Protein AF-A0A0R2BHC3-F1 (afdb_monomer_lite)

Structure (mmCIF, N/CA/C/O backbone):
data_AF-A0A0R2BHC3-F1
#
_entry.id   AF-A0A0R2BHC3-F1
#
loop_
_atom_site.group_PDB
_atom_site.id
_atom_site.type_symbol
_atom_site.label_atom_id
_atom_site.label_alt_id
_atom_site.label_comp_id
_atom_site.label_asym_id
_atom_site.label_entity_id
_atom_site.label_seq_id
_atom_site.pdbx_PDB_ins_code
_atom_site.Cartn_x
_atom_site.Cartn_y
_atom_site.Cartn_z
_atom_site.occupancy
_atom_site.B_iso_or_equiv
_atom_site.auth_seq_id
_atom_site.auth_comp_id
_atom_site.auth_asym_id
_atom_site.auth_atom_id
_atom_site.pdbx_PDB_model_num
ATOM 1 N N . MET A 1 1 ? 15.498 3.142 -17.160 1.00 91.88 1 MET A N 1
ATOM 2 C CA . MET A 1 1 ? 16.275 3.323 -15.908 1.00 91.88 1 MET A CA 1
ATOM 3 C C . MET A 1 1 ? 17.221 2.156 -15.714 1.00 91.88 1 MET A C 1
ATOM 5 O O . MET A 1 1 ? 16.953 1.067 -16.208 1.00 91.88 1 MET A O 1
ATOM 9 N N . THR A 1 2 ? 18.317 2.352 -14.997 1.00 93.25 2 THR A N 1
ATOM 10 C CA . THR A 1 2 ? 19.229 1.276 -14.598 1.00 93.25 2 THR A CA 1
ATOM 11 C C . THR A 1 2 ? 18.737 0.579 -13.334 1.00 93.25 2 THR A C 1
ATOM 13 O O . THR A 1 2 ? 17.959 1.148 -12.576 1.00 93.25 2 THR A O 1
ATOM 16 N N . GLY A 1 3 ? 19.216 -0.640 -13.066 1.00 89.19 3 GLY A N 1
ATOM 17 C CA . GLY A 1 3 ? 18.867 -1.352 -11.827 1.00 89.19 3 GLY A CA 1
ATOM 18 C C . GLY A 1 3 ? 19.201 -0.563 -10.552 1.00 89.19 3 GLY A C 1
ATOM 19 O O . GLY A 1 3 ? 18.415 -0.570 -9.615 1.00 89.19 3 GLY A O 1
ATOM 20 N N . SER A 1 4 ? 20.316 0.174 -10.541 1.00 88.62 4 SER A N 1
ATOM 21 C CA . SER A 1 4 ? 20.698 1.043 -9.418 1.00 88.62 4 SER A CA 1
ATOM 22 C C . SER A 1 4 ? 19.829 2.295 -9.290 1.00 88.62 4 SER A C 1
ATOM 24 O O . SER A 1 4 ? 19.584 2.747 -8.181 1.00 88.62 4 SER A O 1
ATOM 26 N N . GLU A 1 5 ? 19.360 2.862 -10.407 1.00 91.75 5 GLU A N 1
ATOM 27 C CA . GLU A 1 5 ? 18.416 3.990 -10.377 1.00 91.75 5 GLU A CA 1
ATOM 28 C C . GLU A 1 5 ? 17.055 3.536 -9.843 1.00 91.75 5 GLU A C 1
ATOM 30 O O . GLU A 1 5 ? 16.507 4.190 -8.968 1.00 91.75 5 GLU A O 1
ATOM 35 N N . ILE A 1 6 ? 16.551 2.384 -10.303 1.00 91.25 6 ILE A N 1
ATOM 36 C CA . ILE A 1 6 ? 15.298 1.794 -9.797 1.00 91.25 6 ILE A CA 1
ATOM 37 C C . ILE A 1 6 ? 15.393 1.566 -8.289 1.00 91.25 6 ILE A C 1
ATOM 39 O O . ILE A 1 6 ? 14.481 1.898 -7.545 1.00 91.25 6 ILE A O 1
ATOM 43 N N . ASP A 1 7 ? 16.516 1.026 -7.837 1.00 89.44 7 ASP A N 1
ATOM 44 C CA . ASP A 1 7 ? 16.772 0.814 -6.423 1.00 89.44 7 ASP A CA 1
ATOM 45 C C . ASP A 1 7 ? 16.817 2.117 -5.609 1.00 89.44 7 ASP A C 1
ATOM 47 O O . ASP A 1 7 ? 16.293 2.173 -4.500 1.00 89.44 7 ASP A O 1
ATOM 51 N N . THR A 1 8 ? 17.378 3.179 -6.189 1.00 89.44 8 THR A N 1
ATOM 52 C CA . THR A 1 8 ? 17.408 4.508 -5.566 1.00 89.44 8 THR A CA 1
ATOM 53 C C . THR A 1 8 ? 15.997 5.084 -5.416 1.00 89.44 8 THR A C 1
ATOM 55 O O . THR A 1 8 ? 15.700 5.666 -4.379 1.00 89.44 8 THR A O 1
ATOM 58 N N . GLU A 1 9 ? 15.097 4.879 -6.385 1.00 88.75 9 GLU A N 1
ATOM 59 C CA . GLU A 1 9 ? 13.695 5.318 -6.254 1.00 88.75 9 GLU A CA 1
ATOM 60 C C . GLU A 1 9 ? 12.992 4.675 -5.049 1.00 88.75 9 GLU A C 1
ATOM 62 O O . GLU A 1 9 ? 12.252 5.349 -4.332 1.00 88.75 9 GLU A O 1
ATOM 67 N N . PHE A 1 10 ? 13.278 3.401 -4.759 1.00 87.56 10 PHE A N 1
ATOM 68 C CA . PHE A 1 10 ? 12.752 2.715 -3.571 1.00 87.56 10 PHE A CA 1
ATOM 69 C C . PHE A 1 10 ? 13.351 3.208 -2.247 1.00 87.56 10 PHE A C 1
ATOM 71 O O . PHE A 1 10 ? 12.799 2.917 -1.189 1.00 87.56 10 PHE A O 1
ATOM 78 N N . GLN A 1 11 ? 14.457 3.951 -2.286 1.00 86.25 11 GLN A N 1
ATOM 79 C CA . GLN A 1 11 ? 15.050 4.598 -1.111 1.00 86.25 11 GLN A CA 1
ATOM 80 C C . GLN A 1 11 ? 14.570 6.048 -0.923 1.00 86.25 11 GLN A C 1
ATOM 82 O O . GLN A 1 11 ? 14.871 6.646 0.108 1.00 86.25 11 GLN A O 1
ATOM 87 N N . ASN A 1 12 ? 13.835 6.600 -1.896 1.00 87.06 12 ASN A N 1
ATOM 88 C CA . ASN A 1 12 ? 13.297 7.962 -1.880 1.00 87.06 12 ASN A CA 1
ATOM 89 C C . ASN A 1 12 ? 11.782 7.940 -1.582 1.00 87.06 12 ASN A C 1
ATOM 91 O O . ASN A 1 12 ? 11.336 7.235 -0.680 1.00 87.06 12 ASN A O 1
ATOM 95 N N . ASP A 1 13 ? 10.986 8.691 -2.353 1.00 81.56 13 ASP A N 1
ATOM 96 C CA . ASP A 1 13 ? 9.556 8.922 -2.121 1.00 81.56 13 ASP A CA 1
ATOM 97 C C . ASP A 1 13 ? 8.741 7.624 -2.036 1.00 81.56 13 ASP A C 1
ATOM 99 O O . ASP A 1 13 ? 7.850 7.517 -1.196 1.00 81.56 13 ASP A O 1
ATOM 103 N N . ILE A 1 14 ? 9.060 6.616 -2.862 1.00 86.69 14 ILE A N 1
ATOM 104 C CA . ILE A 1 14 ? 8.365 5.317 -2.838 1.00 86.69 14 ILE A CA 1
ATOM 105 C C . ILE A 1 14 ? 8.631 4.584 -1.518 1.00 86.69 14 ILE A C 1
ATOM 107 O O . ILE A 1 14 ? 7.733 3.937 -0.978 1.00 86.69 14 ILE A O 1
ATOM 111 N N . GLY A 1 15 ? 9.836 4.731 -0.963 1.00 86.75 15 GLY A N 1
ATOM 112 C CA . GLY A 1 15 ? 10.229 4.123 0.305 1.00 86.75 15 GLY A CA 1
ATOM 113 C C . GLY A 1 15 ? 9.386 4.589 1.494 1.00 86.75 15 GLY A C 1
ATOM 114 O O . GLY A 1 15 ? 9.231 3.844 2.457 1.00 86.75 15 GLY A O 1
ATOM 115 N N . GLU A 1 16 ? 8.767 5.769 1.434 1.00 87.31 16 GLU A N 1
ATOM 116 C CA . GLU A 1 16 ? 7.907 6.269 2.517 1.00 87.31 16 GLU A CA 1
ATOM 117 C C . GLU A 1 16 ? 6.631 5.428 2.705 1.00 87.31 16 GLU A C 1
ATOM 119 O O . GLU A 1 16 ? 6.051 5.413 3.794 1.00 87.31 16 GLU A O 1
ATOM 124 N N . PHE A 1 17 ? 6.188 4.711 1.666 1.00 86.06 17 PHE A N 1
ATOM 125 C CA . PHE A 1 17 ? 4.934 3.949 1.689 1.00 86.06 17 PHE A CA 1
ATOM 126 C C . PHE A 1 17 ? 5.023 2.528 1.121 1.00 86.06 17 PHE A C 1
ATOM 128 O O . PHE A 1 17 ? 4.064 1.771 1.260 1.00 86.06 17 PHE A O 1
ATOM 135 N N . TRP A 1 18 ? 6.146 2.143 0.512 1.00 86.69 18 TRP A N 1
ATOM 136 C CA . TRP A 1 18 ? 6.373 0.800 -0.008 1.00 86.69 18 TRP A CA 1
ATOM 137 C C . TRP A 1 18 ? 7.798 0.332 0.280 1.00 86.69 18 TRP A C 1
ATOM 139 O O . TRP A 1 18 ? 8.777 0.917 -0.181 1.00 86.69 18 TRP A O 1
ATOM 149 N N . GLN A 1 19 ? 7.921 -0.765 1.025 1.00 84.25 19 GLN A N 1
ATOM 150 C CA . GLN A 1 19 ? 9.213 -1.313 1.427 1.00 84.25 19 GLN A CA 1
ATOM 151 C C . GLN A 1 19 ? 9.597 -2.489 0.528 1.00 84.25 19 GLN A C 1
ATOM 153 O O . GLN A 1 19 ? 8.871 -3.474 0.415 1.00 84.25 19 GLN A O 1
ATOM 158 N N . THR A 1 20 ? 10.778 -2.422 -0.081 1.00 83.94 20 THR A N 1
ATOM 159 C CA . THR A 1 20 ? 11.357 -3.537 -0.838 1.00 83.94 20 THR A CA 1
ATOM 160 C C . THR A 1 20 ? 12.855 -3.614 -0.594 1.00 83.94 20 THR A C 1
ATOM 162 O O . THR A 1 20 ? 13.512 -2.611 -0.321 1.00 83.94 20 THR A O 1
ATOM 165 N N . THR A 1 21 ? 13.424 -4.809 -0.710 1.00 84.69 21 THR A N 1
ATOM 166 C CA . THR A 1 21 ? 14.871 -5.005 -0.622 1.00 84.69 21 THR A CA 1
ATOM 167 C C . THR A 1 21 ? 15.510 -5.103 -2.005 1.00 84.69 21 THR A C 1
ATOM 169 O O . THR A 1 21 ? 14.889 -5.551 -2.974 1.00 84.69 21 THR A O 1
ATOM 172 N N . HIS A 1 22 ? 16.815 -4.821 -2.082 1.00 81.94 22 HIS A N 1
ATOM 173 C CA . HIS A 1 22 ? 17.624 -5.125 -3.269 1.00 81.94 22 HIS A CA 1
ATOM 174 C C . HIS A 1 22 ? 17.430 -6.575 -3.745 1.00 81.94 22 HIS A C 1
ATOM 176 O O . HIS A 1 22 ? 17.352 -6.848 -4.941 1.00 81.94 22 HIS A O 1
ATOM 182 N N . SER A 1 23 ? 17.349 -7.523 -2.804 1.00 87.94 23 SER A N 1
ATOM 183 C CA . SER A 1 23 ? 17.188 -8.945 -3.113 1.00 87.94 23 SER A CA 1
ATOM 184 C C . SER A 1 23 ? 15.814 -9.297 -3.688 1.00 87.94 23 SER A C 1
ATOM 186 O O . SER A 1 23 ? 15.703 -10.348 -4.313 1.00 87.94 23 SER A O 1
ATOM 188 N N . GLN A 1 24 ? 14.803 -8.439 -3.522 1.00 89.50 24 GLN A N 1
ATOM 189 C CA . GLN A 1 24 ? 13.473 -8.593 -4.119 1.00 89.50 24 GLN A CA 1
ATOM 190 C C . GLN A 1 24 ? 13.378 -7.935 -5.505 1.00 89.50 24 GLN A C 1
ATOM 192 O O . GLN A 1 24 ? 12.774 -8.512 -6.404 1.00 89.50 24 GLN A O 1
ATOM 197 N N . ILE A 1 25 ? 14.038 -6.790 -5.725 1.00 90.50 25 ILE A N 1
ATOM 198 C CA . ILE A 1 25 ? 13.944 -6.034 -6.990 1.00 90.50 25 ILE A CA 1
ATOM 199 C C . ILE A 1 25 ? 14.475 -6.838 -8.187 1.00 90.50 25 ILE A C 1
ATOM 201 O O . ILE A 1 25 ? 13.806 -6.962 -9.210 1.00 90.50 25 ILE A O 1
ATOM 205 N N . TYR A 1 26 ? 15.687 -7.394 -8.100 1.00 90.75 26 TYR A N 1
ATOM 206 C CA . TYR A 1 26 ? 16.324 -8.024 -9.267 1.00 90.75 26 TYR A CA 1
ATOM 207 C C . TYR A 1 26 ? 15.628 -9.306 -9.764 1.00 90.75 26 TYR A C 1
ATOM 209 O O . TYR A 1 26 ? 15.537 -9.477 -10.986 1.00 90.75 26 TYR A O 1
ATOM 217 N N . PRO A 1 27 ? 15.144 -10.215 -8.893 1.00 93.94 27 PRO A N 1
ATOM 218 C CA . PRO A 1 27 ? 14.300 -11.327 -9.325 1.00 93.94 27 PRO A CA 1
ATOM 219 C C . PRO A 1 27 ? 13.032 -10.867 -10.045 1.00 93.94 27 PRO A C 1
ATOM 221 O O . PRO A 1 27 ? 12.716 -11.426 -11.095 1.00 93.94 27 PRO A O 1
ATOM 224 N N . GLU A 1 28 ? 12.366 -9.819 -9.552 1.00 94.88 28 GLU A N 1
ATOM 225 C CA . GLU A 1 28 ? 11.170 -9.276 -10.200 1.00 94.88 28 GLU A CA 1
ATOM 226 C C . GLU A 1 28 ? 11.492 -8.648 -11.556 1.00 94.88 28 GLU A C 1
ATOM 228 O O . GLU A 1 28 ? 10.838 -8.977 -12.538 1.00 94.88 28 GLU A O 1
ATOM 233 N N . LEU A 1 29 ? 12.568 -7.863 -11.677 1.00 95.06 29 LEU A N 1
ATOM 234 C CA . LEU A 1 29 ? 13.014 -7.349 -12.980 1.00 95.06 29 LEU A CA 1
ATOM 235 C C . LEU A 1 29 ? 13.294 -8.484 -13.972 1.00 95.06 29 LEU A C 1
ATOM 237 O O . LEU A 1 29 ? 12.952 -8.388 -15.148 1.00 95.06 29 LEU A O 1
ATOM 241 N N . LYS A 1 30 ? 13.893 -9.589 -13.514 1.00 95.31 30 LYS A N 1
ATOM 242 C CA . LYS A 1 30 ? 14.121 -10.766 -14.361 1.00 95.31 30 LYS A CA 1
ATOM 243 C C . LYS A 1 30 ? 12.803 -11.412 -14.798 1.00 95.31 30 LYS A C 1
ATOM 245 O O . LYS A 1 30 ? 12.701 -11.807 -15.957 1.00 95.31 30 LYS A O 1
ATOM 250 N N . ARG A 1 31 ? 11.826 -11.528 -13.894 1.00 97.31 31 ARG A N 1
ATOM 251 C CA . ARG A 1 31 ? 10.491 -12.057 -14.199 1.00 97.31 31 ARG A CA 1
ATOM 252 C C . ARG A 1 31 ? 9.762 -11.158 -15.198 1.00 97.31 31 ARG A C 1
ATOM 254 O O . ARG A 1 31 ? 9.322 -11.650 -16.223 1.00 97.31 31 ARG A O 1
ATOM 261 N N . MET A 1 32 ? 9.736 -9.848 -14.968 1.00 97.56 32 MET A N 1
ATOM 262 C CA . MET A 1 32 ? 9.091 -8.874 -15.855 1.00 97.56 32 MET A CA 1
ATOM 263 C C . MET A 1 32 ? 9.687 -8.869 -17.270 1.00 97.56 32 MET A C 1
ATOM 265 O O . MET A 1 32 ? 8.967 -8.613 -18.227 1.00 97.56 32 MET A O 1
ATOM 269 N N . VAL A 1 33 ? 10.985 -9.165 -17.420 1.00 97.69 33 VAL A N 1
ATOM 270 C CA . VAL A 1 33 ? 11.594 -9.386 -18.744 1.00 97.69 33 VAL A CA 1
ATOM 271 C C . VAL A 1 33 ? 11.096 -10.682 -19.383 1.00 97.69 33 VAL A C 1
ATOM 273 O O . VAL A 1 33 ? 10.838 -10.704 -20.579 1.00 97.69 33 VAL A O 1
ATOM 276 N N . ALA A 1 34 ? 10.983 -11.765 -18.611 1.00 97.81 34 ALA A N 1
ATOM 277 C CA . ALA A 1 34 ? 10.478 -13.043 -19.115 1.00 97.81 34 ALA A CA 1
ATOM 278 C C . ALA A 1 34 ? 8.989 -12.983 -19.502 1.00 97.81 34 ALA A C 1
ATOM 280 O O . ALA A 1 34 ? 8.573 -13.718 -20.392 1.00 97.81 34 ALA A O 1
ATOM 281 N N . ASP A 1 35 ? 8.229 -12.097 -18.856 1.00 97.75 35 ASP A N 1
ATOM 282 C CA . ASP A 1 35 ? 6.807 -11.854 -19.111 1.00 97.75 35 ASP A CA 1
ATOM 283 C C . ASP A 1 35 ? 6.569 -10.772 -20.192 1.00 97.75 35 ASP A C 1
ATOM 285 O O . ASP A 1 35 ? 5.433 -10.360 -20.409 1.00 97.75 35 ASP A O 1
ATOM 289 N N . ASP A 1 36 ? 7.624 -10.279 -20.858 1.00 97.62 36 ASP A N 1
ATOM 290 C CA . ASP A 1 36 ? 7.582 -9.214 -21.878 1.00 97.62 36 ASP A CA 1
ATOM 291 C C . ASP A 1 36 ? 7.010 -7.862 -21.391 1.00 97.62 36 ASP A C 1
ATOM 293 O O . ASP A 1 36 ? 6.620 -7.000 -22.185 1.00 97.62 36 ASP A O 1
ATOM 297 N N . TRP A 1 37 ? 6.985 -7.628 -20.076 1.00 98.31 37 TRP A N 1
ATOM 298 C CA . TRP A 1 37 ? 6.522 -6.363 -19.491 1.00 98.31 37 TRP A CA 1
ATOM 299 C C . TRP A 1 37 ? 7.570 -5.260 -19.613 1.00 98.31 37 TRP A C 1
ATOM 301 O O . TRP A 1 37 ? 7.235 -4.087 -19.786 1.00 98.31 37 TRP A O 1
ATOM 311 N N . ILE A 1 38 ? 8.846 -5.632 -19.540 1.00 98.19 38 ILE A N 1
ATOM 312 C CA . ILE A 1 38 ? 9.979 -4.726 -19.722 1.00 98.19 38 ILE A CA 1
ATOM 313 C C . ILE A 1 38 ? 11.025 -5.375 -20.627 1.00 98.19 38 ILE A C 1
ATOM 315 O O . ILE A 1 38 ? 11.157 -6.594 -20.675 1.00 98.19 38 ILE A O 1
ATOM 319 N N . SER A 1 39 ? 11.819 -4.561 -21.308 1.00 97.56 39 SER A N 1
ATOM 320 C CA . SER A 1 39 ? 13.028 -4.999 -22.005 1.00 97.56 39 SER A CA 1
ATOM 321 C C . SER A 1 39 ? 14.262 -4.424 -21.317 1.00 97.56 39 SER A C 1
ATOM 323 O O . SER A 1 39 ? 14.156 -3.569 -20.432 1.00 97.56 39 SER A O 1
ATOM 325 N N . PHE A 1 40 ? 15.449 -4.906 -21.691 1.00 96.69 40 PHE A N 1
ATOM 326 C CA . PHE A 1 40 ? 16.687 -4.263 -21.277 1.00 96.69 40 PHE A CA 1
ATOM 327 C C . PHE A 1 40 ? 17.725 -4.214 -22.393 1.00 96.69 40 PHE A C 1
ATOM 329 O O . PHE A 1 40 ? 17.827 -5.134 -23.202 1.00 96.69 40 PHE A O 1
ATOM 336 N N . GLU A 1 41 ? 18.562 -3.184 -22.354 1.00 95.06 41 GLU A N 1
ATOM 337 C CA . GLU A 1 41 ? 19.756 -3.054 -23.185 1.00 95.06 41 GLU A CA 1
ATOM 338 C C . GLU A 1 41 ? 21.016 -2.981 -22.314 1.00 95.06 41 GLU A C 1
ATOM 340 O O . GLU A 1 41 ? 20.978 -2.576 -21.146 1.00 95.06 41 GLU A O 1
ATOM 345 N N . THR A 1 42 ? 22.151 -3.387 -22.879 1.00 93.06 42 THR A N 1
ATOM 346 C CA . THR A 1 42 ? 23.481 -3.204 -22.287 1.00 93.06 42 THR A CA 1
ATOM 347 C C . THR A 1 42 ? 24.385 -2.499 -23.286 1.00 93.06 42 THR A C 1
ATOM 349 O O . THR A 1 42 ? 24.176 -2.582 -24.495 1.00 93.06 42 THR A O 1
ATOM 352 N N . THR A 1 43 ? 25.401 -1.794 -22.794 1.00 86.56 43 THR A N 1
ATOM 353 C CA . THR A 1 43 ? 26.396 -1.171 -23.672 1.00 86.56 43 THR A CA 1
ATOM 354 C C . THR A 1 43 ? 27.565 -2.126 -23.897 1.00 86.56 43 THR A C 1
ATOM 356 O O . THR A 1 43 ? 27.871 -2.971 -23.052 1.00 86.56 43 THR A O 1
ATOM 359 N N . GLU A 1 44 ? 28.270 -1.986 -25.023 1.00 83.62 44 GLU A N 1
ATOM 360 C CA . GLU A 1 44 ? 29.477 -2.789 -25.287 1.00 83.62 44 GLU A CA 1
ATOM 361 C C . GLU A 1 44 ? 30.569 -2.575 -24.226 1.00 83.62 44 GLU A C 1
ATOM 363 O O . GLU A 1 44 ? 31.346 -3.485 -23.938 1.00 83.62 44 GLU A O 1
ATOM 368 N N . GLN A 1 45 ? 30.592 -1.383 -23.624 1.00 84.75 45 GLN A N 1
ATOM 369 C CA . GLN A 1 45 ? 31.560 -0.957 -22.614 1.00 84.75 45 GLN A CA 1
ATOM 370 C C . GLN A 1 45 ? 31.281 -1.560 -21.231 1.00 84.75 45 GLN A C 1
ATOM 372 O O . GLN A 1 45 ? 32.222 -1.830 -20.488 1.00 84.75 45 GLN A O 1
ATOM 377 N N . ASP A 1 46 ? 30.010 -1.794 -20.883 1.00 84.56 46 ASP A N 1
ATOM 378 C CA . ASP A 1 46 ? 29.628 -2.392 -19.606 1.00 84.56 46 ASP A CA 1
ATOM 379 C C . ASP A 1 46 ? 28.414 -3.319 -19.753 1.00 84.56 46 ASP A C 1
ATOM 381 O O . ASP A 1 46 ? 27.254 -2.927 -19.611 1.00 84.56 46 ASP A O 1
ATOM 385 N N . LYS A 1 47 ? 28.701 -4.608 -19.963 1.00 83.12 47 LYS A N 1
ATOM 386 C CA . LYS A 1 47 ? 27.676 -5.657 -20.050 1.00 83.12 47 LYS A CA 1
ATOM 387 C C . LYS A 1 47 ? 26.963 -5.936 -18.721 1.00 83.12 47 LYS A C 1
ATOM 389 O O . LYS A 1 47 ? 25.976 -6.671 -18.723 1.00 83.12 47 LYS A O 1
ATOM 394 N N . LYS A 1 48 ? 27.457 -5.416 -17.589 1.00 84.31 48 LYS A N 1
ATOM 395 C CA . LYS A 1 48 ? 26.816 -5.588 -16.275 1.00 84.31 48 LYS A CA 1
ATOM 396 C C . LYS A 1 48 ? 25.745 -4.530 -16.030 1.00 84.31 48 LYS A C 1
ATOM 398 O O . LYS A 1 48 ? 24.779 -4.813 -15.321 1.00 84.31 48 LYS A O 1
ATOM 403 N N . LYS A 1 49 ? 25.880 -3.343 -16.625 1.00 90.00 49 LYS A N 1
ATOM 404 C CA . LYS A 1 49 ? 24.896 -2.268 -16.508 1.00 90.00 49 LYS A CA 1
ATOM 405 C C . LYS A 1 49 ? 23.749 -2.475 -17.498 1.00 90.00 49 LYS A C 1
ATOM 407 O O . LYS A 1 49 ? 23.922 -2.348 -18.707 1.00 90.00 49 LYS A O 1
ATOM 412 N N . LYS A 1 50 ? 22.566 -2.782 -16.962 1.00 93.31 50 LYS A N 1
ATOM 413 C CA . LYS A 1 50 ? 21.324 -2.946 -17.727 1.00 93.31 50 LYS A CA 1
ATOM 414 C C . LYS A 1 50 ? 20.471 -1.690 -17.650 1.00 93.31 50 LYS A C 1
ATOM 416 O O . LYS A 1 50 ? 20.214 -1.207 -16.547 1.00 93.31 50 LYS A O 1
ATOM 421 N N . TRP A 1 51 ? 20.017 -1.215 -18.801 1.00 95.69 51 TRP A N 1
ATOM 422 C CA . TRP A 1 51 ? 19.007 -0.172 -18.937 1.00 95.69 51 TRP A CA 1
ATOM 423 C C . TRP A 1 51 ? 17.672 -0.828 -19.237 1.00 95.69 51 TRP A C 1
ATOM 425 O O . TRP A 1 51 ? 17.552 -1.483 -20.261 1.00 95.69 51 TRP A O 1
ATOM 435 N N . TYR A 1 52 ? 16.704 -0.686 -18.340 1.00 96.75 52 TYR A N 1
ATOM 436 C CA . TYR A 1 52 ? 15.361 -1.230 -18.490 1.00 96.75 52 TYR A CA 1
ATOM 437 C C . TYR A 1 52 ? 14.415 -0.216 -19.128 1.00 96.75 52 TYR A C 1
ATOM 439 O O . TYR A 1 52 ? 14.464 0.979 -18.796 1.00 96.75 52 TYR A O 1
ATOM 447 N N . TYR A 1 53 ? 13.532 -0.726 -19.982 1.00 97.31 53 TYR A N 1
ATOM 448 C CA . TYR A 1 53 ? 12.516 0.028 -20.709 1.00 97.31 53 TYR A CA 1
ATOM 449 C C . TYR A 1 53 ? 11.161 -0.652 -20.544 1.00 97.31 53 TYR A C 1
ATOM 451 O O . TYR A 1 53 ? 11.061 -1.875 -20.641 1.00 97.31 53 TYR A O 1
ATOM 459 N N . LEU A 1 54 ? 10.122 0.139 -20.283 1.00 97.50 54 LEU A N 1
ATOM 460 C CA . LEU A 1 54 ? 8.753 -0.359 -20.230 1.00 97.50 54 LEU A CA 1
ATOM 461 C C . LEU A 1 54 ? 8.291 -0.746 -21.639 1.00 97.50 54 LEU A C 1
ATOM 463 O O . LEU A 1 54 ? 8.490 0.017 -22.584 1.00 97.50 54 LEU A O 1
ATOM 467 N N . GLN A 1 55 ? 7.673 -1.918 -21.773 1.00 98.12 55 GLN A N 1
ATOM 468 C CA . GLN A 1 55 ? 7.083 -2.378 -23.029 1.00 98.12 55 GLN A CA 1
ATOM 469 C C . GLN A 1 55 ? 5.569 -2.109 -23.054 1.00 98.12 55 GLN A C 1
ATOM 471 O O . GLN A 1 55 ? 4.957 -2.010 -21.990 1.00 98.12 55 GLN A O 1
ATOM 476 N N . PRO A 1 56 ? 4.928 -2.078 -24.242 1.00 98.06 56 PRO A N 1
ATOM 477 C CA . PRO A 1 56 ? 3.481 -1.866 -24.348 1.00 98.06 56 PRO A CA 1
ATOM 478 C C . PRO A 1 56 ? 2.640 -2.854 -23.528 1.00 98.06 56 PRO A C 1
ATOM 480 O O . PRO A 1 56 ? 1.610 -2.476 -22.974 1.00 98.06 56 PRO A O 1
ATOM 483 N N . LEU A 1 57 ? 3.082 -4.114 -23.413 1.00 97.62 57 LEU A N 1
ATOM 484 C CA . LEU A 1 57 ? 2.406 -5.100 -22.571 1.00 97.62 57 LEU A CA 1
ATOM 485 C C . LEU A 1 57 ? 2.506 -4.726 -21.086 1.00 97.62 57 LEU A C 1
ATOM 487 O O . LEU A 1 57 ? 1.495 -4.731 -20.397 1.00 97.62 57 LEU A O 1
ATOM 491 N N . GLY A 1 58 ? 3.688 -4.329 -20.609 1.00 97.81 58 GLY A N 1
ATOM 492 C CA . GLY A 1 58 ? 3.870 -3.890 -19.224 1.00 97.81 58 GLY A CA 1
ATOM 493 C C . GLY A 1 58 ? 3.073 -2.632 -18.886 1.00 97.81 58 GLY A C 1
ATOM 494 O O . GLY A 1 58 ? 2.525 -2.531 -17.792 1.00 97.81 58 GLY A O 1
ATOM 495 N N . GLU A 1 59 ? 2.948 -1.695 -19.829 1.00 96.88 59 GLU A N 1
ATOM 496 C CA . GLU A 1 59 ? 2.067 -0.536 -19.671 1.00 96.88 59 GLU A CA 1
ATOM 497 C C . GLU A 1 59 ? 0.600 -0.967 -19.543 1.00 96.88 59 GLU A C 1
ATOM 499 O O . GLU A 1 59 ? -0.093 -0.524 -18.628 1.00 96.88 59 GLU A O 1
ATOM 504 N N . SER A 1 60 ? 0.135 -1.878 -20.402 1.00 97.69 60 SER A N 1
ATOM 505 C CA . SER A 1 60 ? -1.224 -2.424 -20.323 1.00 97.69 60 SER A CA 1
ATOM 506 C C . SER A 1 60 ? -1.489 -3.129 -18.988 1.00 97.69 60 SER A C 1
ATOM 508 O O . SER A 1 60 ? -2.538 -2.914 -18.382 1.00 97.69 60 SER A O 1
ATOM 510 N N . GLU A 1 61 ? -0.546 -3.940 -18.509 1.00 97.62 61 GLU A N 1
ATOM 511 C CA . GLU A 1 61 ? -0.651 -4.646 -17.226 1.00 97.62 61 GLU A CA 1
ATOM 512 C C . GLU A 1 61 ? -0.680 -3.674 -16.043 1.00 97.62 61 GLU A C 1
ATOM 514 O O . GLU A 1 61 ? -1.531 -3.802 -15.162 1.00 97.62 61 GLU A O 1
ATOM 519 N N . LEU A 1 62 ? 0.170 -2.639 -16.053 1.00 96.12 62 LEU A N 1
ATOM 520 C CA . LEU A 1 62 ? 0.144 -1.582 -15.041 1.00 96.12 62 LEU A CA 1
ATOM 521 C C . LEU A 1 62 ? -1.215 -0.868 -15.024 1.00 96.12 62 LEU A C 1
ATOM 523 O O . LEU A 1 62 ? -1.825 -0.721 -13.967 1.00 96.12 62 LEU A O 1
ATOM 527 N N . GLN A 1 63 ? -1.724 -0.468 -16.192 1.00 95.19 63 GLN A N 1
ATOM 528 C CA . GLN A 1 63 ? -3.021 0.203 -16.313 1.00 95.19 63 GLN A CA 1
ATOM 529 C C . GLN A 1 63 ? -4.189 -0.686 -15.875 1.00 95.19 63 GLN A C 1
ATOM 531 O O . GLN A 1 63 ? -5.174 -0.197 -15.316 1.00 95.19 63 GLN A O 1
ATOM 536 N N . GLN A 1 64 ? -4.098 -1.992 -16.123 1.00 96.31 64 GLN A N 1
ATOM 537 C CA . GLN A 1 64 ? -5.089 -2.954 -15.662 1.00 96.31 64 GLN A CA 1
ATOM 538 C C . GLN A 1 64 ? -5.028 -3.122 -14.141 1.00 96.31 64 GLN A C 1
ATOM 540 O O . GLN A 1 64 ? -6.070 -3.098 -13.483 1.00 96.31 64 GLN A O 1
ATOM 545 N N . TRP A 1 65 ? -3.827 -3.232 -13.571 1.00 96.00 65 TRP A N 1
ATOM 546 C CA . TRP A 1 65 ? -3.626 -3.340 -12.129 1.00 96.00 65 TRP A CA 1
ATOM 547 C C . TRP A 1 65 ? -4.114 -2.095 -11.379 1.00 96.00 65 TRP A C 1
ATOM 549 O O . TRP A 1 65 ? -4.816 -2.232 -10.376 1.00 96.00 65 TRP A O 1
ATOM 559 N N . LEU A 1 66 ? -3.857 -0.888 -11.893 1.00 95.75 66 LEU A N 1
ATOM 560 C CA . LEU A 1 66 ? -4.349 0.364 -11.300 1.00 95.75 66 LEU A CA 1
ATOM 561 C C . LEU A 1 66 ? -5.881 0.396 -11.149 1.00 95.75 66 LEU A C 1
ATOM 563 O O . LEU A 1 66 ? -6.398 1.034 -10.235 1.00 95.75 66 LEU A O 1
ATOM 567 N N . LYS A 1 67 ? -6.612 -0.328 -12.008 1.00 94.69 67 LYS A N 1
ATOM 568 C CA . LYS A 1 67 ? -8.083 -0.433 -11.982 1.00 94.69 67 LYS A CA 1
ATOM 569 C C . LYS A 1 67 ? -8.609 -1.544 -11.077 1.00 94.69 67 LYS A C 1
ATOM 571 O O . LYS A 1 67 ? -9.822 -1.652 -10.895 1.00 94.69 67 LYS A O 1
ATOM 576 N N . THR A 1 68 ? -7.740 -2.402 -10.546 1.00 95.38 68 THR A N 1
ATOM 577 C CA . THR A 1 68 ? -8.178 -3.456 -9.627 1.00 95.38 68 THR A CA 1
ATOM 578 C C . THR A 1 68 ? -8.684 -2.837 -8.320 1.00 95.38 68 THR A C 1
ATOM 580 O O . THR A 1 68 ? -8.121 -1.834 -7.868 1.00 95.38 68 THR A O 1
ATOM 583 N N . PRO A 1 69 ? -9.742 -3.388 -7.701 1.00 93.88 69 PRO A N 1
ATOM 584 C CA . PRO A 1 69 ? -10.223 -2.890 -6.419 1.00 93.88 69 PRO A CA 1
ATOM 585 C C . PRO A 1 69 ? -9.174 -3.027 -5.313 1.00 93.88 69 PRO A C 1
ATOM 587 O O . PRO A 1 69 ? -8.399 -3.981 -5.309 1.00 93.88 69 PRO A O 1
ATOM 590 N N . LEU A 1 70 ? -9.183 -2.099 -4.359 1.00 95.12 70 LEU A N 1
ATOM 591 C CA . LEU A 1 70 ? -8.423 -2.222 -3.120 1.00 95.12 70 LEU A CA 1
ATOM 592 C C . LEU A 1 70 ? -8.972 -3.367 -2.271 1.00 95.12 70 LEU A C 1
ATOM 594 O O . LEU A 1 70 ? -10.174 -3.650 -2.272 1.00 95.12 70 LEU A O 1
ATOM 598 N N . THR A 1 71 ? -8.091 -3.999 -1.499 1.00 90.06 71 THR A N 1
ATOM 599 C CA . THR A 1 71 ? -8.475 -5.046 -0.551 1.00 90.06 71 THR A CA 1
ATOM 600 C C . THR A 1 71 ? -8.022 -4.695 0.861 1.00 90.06 71 THR A C 1
ATOM 602 O O . THR A 1 71 ? -6.969 -4.098 1.060 1.00 90.06 71 THR A O 1
ATOM 605 N N . ALA A 1 72 ? -8.781 -5.133 1.869 1.00 83.19 72 ALA A N 1
ATOM 606 C CA . ALA A 1 72 ? -8.452 -4.903 3.280 1.00 83.19 72 ALA A CA 1
ATOM 607 C C . ALA A 1 72 ? -7.134 -5.564 3.742 1.00 83.19 72 ALA A C 1
ATOM 609 O O . ALA A 1 72 ? -6.699 -5.342 4.870 1.00 83.19 72 ALA A O 1
ATOM 610 N N . ASN A 1 73 ? -6.532 -6.418 2.909 1.00 78.12 73 ASN A N 1
ATOM 611 C CA . ASN A 1 73 ? -5.335 -7.186 3.241 1.00 78.12 73 ASN A CA 1
ATOM 612 C C . ASN A 1 73 ? -4.038 -6.479 2.825 1.00 78.12 73 ASN A C 1
ATOM 614 O O . ASN A 1 73 ? -2.958 -7.005 3.095 1.00 78.12 73 ASN A O 1
ATOM 618 N N . THR A 1 74 ? -4.12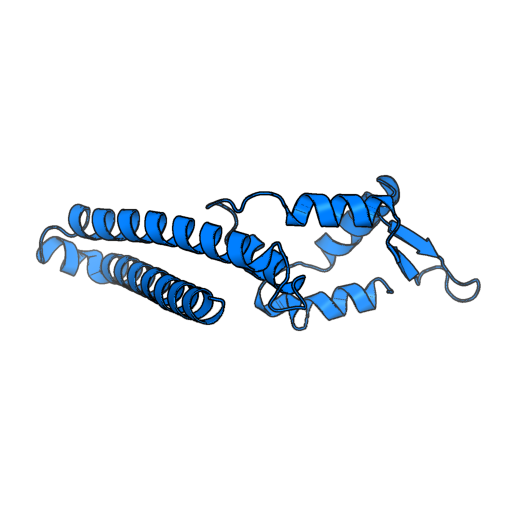4 -5.333 2.146 1.00 78.38 74 THR A N 1
ATOM 619 C CA . THR A 1 74 ? -2.968 -4.703 1.500 1.00 78.38 74 THR A CA 1
ATOM 620 C C . THR A 1 74 ? -2.974 -3.197 1.745 1.00 78.38 74 THR A C 1
ATOM 622 O O . THR A 1 74 ? -3.231 -2.406 0.844 1.00 78.38 74 THR A O 1
ATOM 625 N N . ASP A 1 75 ? -2.657 -2.802 2.984 1.00 78.62 75 ASP A N 1
ATOM 626 C CA . ASP A 1 75 ? -2.612 -1.392 3.419 1.00 78.62 75 ASP A CA 1
ATOM 627 C C . ASP A 1 75 ? -1.632 -0.537 2.560 1.00 78.62 75 ASP A C 1
ATOM 629 O O . ASP A 1 75 ? -1.781 0.678 2.467 1.00 78.62 75 ASP A O 1
ATOM 633 N N . GLU A 1 76 ? -0.645 -1.155 1.897 1.00 85.44 76 GLU A N 1
ATOM 634 C CA . GLU A 1 76 ? 0.357 -0.482 1.046 1.00 85.44 76 GLU A CA 1
ATOM 635 C C . GLU A 1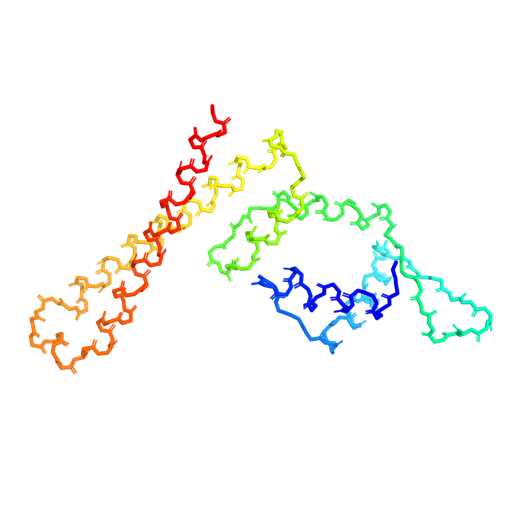 76 ? -0.125 -0.230 -0.399 1.00 85.44 76 GLU A C 1
ATOM 637 O O . GLU A 1 76 ? 0.461 0.569 -1.130 1.00 85.44 76 GLU A O 1
ATOM 642 N N . GLU A 1 77 ? -1.208 -0.882 -0.834 1.00 91.44 77 GLU A N 1
ATOM 643 C CA . GLU A 1 77 ? -1.685 -0.790 -2.219 1.00 91.44 77 GLU A CA 1
ATOM 644 C C . GLU A 1 77 ? -2.332 0.568 -2.522 1.00 91.44 77 GLU A C 1
ATOM 646 O O . GLU A 1 77 ? -2.146 1.115 -3.610 1.00 91.44 77 GLU A O 1
ATOM 651 N N . PHE A 1 78 ? -3.056 1.142 -1.557 1.00 94.88 78 PHE A N 1
ATOM 652 C CA . PHE A 1 78 ? -3.671 2.461 -1.696 1.00 94.88 78 PHE A CA 1
ATOM 653 C C . PHE A 1 78 ? -2.653 3.577 -1.985 1.00 94.88 78 PHE A C 1
ATOM 655 O O . PHE A 1 78 ? -2.793 4.230 -3.026 1.00 94.88 78 PHE A O 1
ATOM 662 N N . PRO A 1 79 ? -1.628 3.819 -1.139 1.00 93.94 79 PRO A N 1
ATOM 663 C CA . PRO A 1 79 ? -0.659 4.879 -1.406 1.00 93.94 79 PRO A CA 1
ATOM 664 C C . PRO A 1 79 ? 0.133 4.622 -2.694 1.00 93.94 79 PRO A C 1
ATOM 666 O O . PRO A 1 79 ? 0.401 5.570 -3.431 1.00 93.94 79 PRO A O 1
ATOM 669 N N . LEU A 1 80 ? 0.418 3.357 -3.027 1.00 92.75 80 LEU A N 1
ATOM 670 C CA . LEU A 1 80 ? 1.093 3.010 -4.275 1.00 92.75 80 LEU A CA 1
ATOM 671 C C . LEU A 1 80 ? 0.245 3.344 -5.510 1.00 92.75 80 LEU 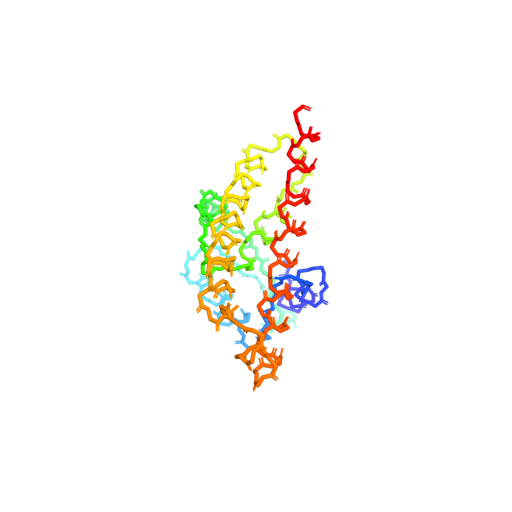A C 1
ATOM 673 O O . LEU A 1 80 ? 0.757 3.941 -6.452 1.00 92.75 80 LEU A O 1
ATOM 677 N N . LYS A 1 81 ? -1.053 3.017 -5.522 1.00 95.06 81 LYS A N 1
ATOM 678 C CA . LYS A 1 81 ? -1.953 3.406 -6.623 1.00 95.06 81 LYS A CA 1
ATOM 679 C C . LYS A 1 81 ? -2.131 4.922 -6.700 1.00 95.06 81 LYS A C 1
ATOM 681 O O . LYS A 1 81 ? -2.153 5.477 -7.796 1.00 95.06 81 LYS A O 1
ATOM 686 N N . LEU A 1 82 ? -2.214 5.594 -5.550 1.00 94.81 82 LEU A N 1
ATOM 687 C CA . LEU A 1 82 ? -2.338 7.050 -5.473 1.00 94.81 82 LEU A CA 1
ATOM 688 C C . LEU A 1 82 ? -1.101 7.765 -6.043 1.00 94.81 82 LEU A C 1
ATOM 690 O O . LEU A 1 82 ? -1.255 8.802 -6.679 1.00 94.81 82 LEU A O 1
ATOM 694 N N . PHE A 1 83 ? 0.099 7.197 -5.881 1.00 94.00 83 PHE A N 1
ATOM 695 C CA . PHE A 1 83 ? 1.348 7.735 -6.435 1.00 94.00 83 PHE A CA 1
ATOM 696 C C . PHE A 1 83 ? 1.328 7.878 -7.968 1.00 94.00 83 PHE A C 1
ATOM 698 O O . PHE A 1 83 ? 1.949 8.787 -8.513 1.00 94.00 83 PHE A O 1
ATOM 705 N N . PHE A 1 84 ? 0.579 7.026 -8.675 1.00 93.62 84 PHE A N 1
ATOM 706 C CA . PHE A 1 84 ? 0.451 7.100 -10.135 1.00 93.62 84 PHE A CA 1
ATOM 707 C C . PHE A 1 84 ? -0.540 8.168 -10.624 1.00 93.62 84 PHE A C 1
ATOM 709 O O . PHE A 1 84 ? -0.623 8.411 -11.829 1.00 93.62 84 PHE A O 1
ATOM 716 N N . ILE A 1 85 ? -1.274 8.831 -9.725 1.00 94.75 85 ILE A N 1
ATOM 717 C CA . ILE A 1 85 ? -2.244 9.868 -10.083 1.00 94.75 85 ILE A CA 1
ATOM 718 C C . ILE A 1 85 ? -1.545 11.226 -10.168 1.00 94.75 85 ILE A C 1
ATOM 720 O O . ILE A 1 85 ? -1.092 11.779 -9.168 1.00 94.75 85 ILE A O 1
ATOM 724 N N . GLN A 1 86 ? -1.505 11.799 -11.373 1.00 93.88 86 GLN A N 1
ATOM 725 C CA . GLN A 1 86 ? -0.840 13.085 -11.626 1.00 93.88 86 GLN A CA 1
ATOM 726 C C . GLN A 1 86 ? -1.793 14.284 -11.568 1.00 93.88 86 GLN A C 1
ATOM 728 O O . GLN A 1 86 ? -1.380 15.392 -11.221 1.00 93.88 86 GLN A O 1
ATOM 733 N N . TYR A 1 87 ? -3.066 14.079 -11.914 1.00 94.06 87 TYR A N 1
ATOM 734 C CA . TYR A 1 87 ? -4.034 15.157 -12.096 1.00 94.06 87 TYR A CA 1
ATOM 735 C C . TYR A 1 87 ? -5.249 14.997 -11.184 1.00 94.06 87 TYR A C 1
ATOM 737 O O . TYR A 1 87 ? -5.660 13.895 -10.829 1.00 94.06 87 TYR A O 1
ATOM 745 N N . ARG A 1 88 ? -5.848 16.132 -10.805 1.00 93.25 88 ARG A N 1
ATOM 746 C CA . ARG A 1 88 ? -7.015 16.174 -9.907 1.00 93.25 88 ARG A CA 1
ATOM 747 C C . ARG A 1 88 ? -8.276 15.571 -10.538 1.00 93.25 88 ARG A C 1
ATOM 749 O O . ARG A 1 88 ? -9.171 15.161 -9.810 1.00 93.25 88 ARG A O 1
ATOM 756 N N . ASP A 1 89 ? -8.366 15.566 -11.860 1.00 92.75 89 ASP A N 1
ATOM 757 C CA . ASP A 1 89 ? -9.489 15.059 -12.650 1.00 92.75 89 ASP A CA 1
ATOM 758 C C . ASP A 1 89 ? -9.248 13.648 -13.210 1.00 92.75 89 ASP A C 1
ATOM 760 O O . ASP A 1 89 ? -10.020 13.179 -14.047 1.00 92.75 89 ASP A O 1
ATOM 764 N N . ASP A 1 90 ? -8.213 12.951 -12.728 1.00 94.56 90 ASP A N 1
ATOM 765 C CA . ASP A 1 90 ? -7.974 11.555 -13.079 1.00 94.56 90 ASP A CA 1
ATOM 766 C C . ASP A 1 90 ? -9.193 10.689 -12.721 1.00 94.56 90 ASP A C 1
ATOM 768 O O . ASP A 1 90 ? -9.720 10.733 -11.602 1.00 94.56 90 ASP A O 1
ATOM 772 N N . ALA A 1 91 ? -9.636 9.877 -13.682 1.00 91.12 91 ALA A N 1
ATOM 773 C CA . ALA A 1 91 ? -10.825 9.045 -13.551 1.00 91.12 91 ALA A CA 1
ATOM 774 C C . ALA A 1 91 ? -10.728 8.022 -12.402 1.00 91.12 91 ALA A C 1
ATOM 776 O O . ALA A 1 91 ? -11.761 7.578 -11.894 1.00 91.12 91 ALA A O 1
ATOM 777 N N . LEU A 1 92 ? -9.515 7.646 -11.982 1.00 94.50 92 LEU A N 1
ATOM 778 C CA . LEU A 1 92 ? -9.288 6.691 -10.897 1.00 94.50 92 LEU A CA 1
ATOM 779 C C . LEU A 1 92 ? -9.367 7.336 -9.510 1.00 94.50 92 LEU A C 1
ATOM 781 O O . LEU A 1 92 ? -9.722 6.652 -8.550 1.00 94.50 92 LEU A O 1
ATOM 785 N N . LEU A 1 93 ? -9.085 8.638 -9.383 1.00 96.44 93 LEU A N 1
ATOM 786 C CA . LEU A 1 93 ? -8.857 9.290 -8.088 1.00 96.44 93 LEU A CA 1
ATOM 787 C C . LEU A 1 93 ? -10.051 9.185 -7.142 1.00 96.44 93 LEU A C 1
ATOM 789 O O . LEU A 1 93 ? -9.925 8.695 -6.018 1.00 96.44 93 LEU A O 1
ATOM 793 N N . THR A 1 94 ? -11.222 9.639 -7.589 1.00 96.19 94 THR A N 1
ATOM 794 C CA . THR A 1 94 ? -12.422 9.638 -6.743 1.00 96.19 94 THR A CA 1
ATOM 795 C C . THR A 1 94 ? -12.811 8.216 -6.353 1.00 96.19 94 THR A C 1
ATOM 797 O O . THR A 1 94 ? -13.169 7.973 -5.202 1.00 96.19 94 THR A O 1
ATOM 800 N N . ASN A 1 95 ? -12.702 7.265 -7.284 1.00 95.25 95 ASN A N 1
ATOM 801 C CA . ASN A 1 95 ? -13.037 5.874 -7.016 1.00 95.25 95 ASN A CA 1
ATOM 802 C C . ASN A 1 95 ? -12.067 5.240 -6.004 1.00 95.25 95 ASN A C 1
ATOM 804 O O . ASN A 1 95 ? -12.520 4.602 -5.058 1.00 95.25 95 ASN A O 1
ATOM 808 N N . LEU A 1 96 ? -10.761 5.480 -6.144 1.00 96.69 96 LEU A N 1
ATOM 809 C CA . LEU A 1 96 ? -9.735 4.978 -5.230 1.00 96.69 96 LEU A CA 1
ATOM 810 C C . LEU A 1 96 ? -9.944 5.502 -3.798 1.00 96.69 96 LEU A C 1
ATOM 812 O O . LEU A 1 96 ? -9.959 4.725 -2.846 1.00 96.69 96 LEU A O 1
ATOM 816 N N . LEU A 1 97 ? -10.194 6.808 -3.647 1.00 97.12 97 LEU A N 1
ATOM 817 C CA . LEU A 1 97 ? -10.475 7.430 -2.347 1.00 97.12 97 LEU A CA 1
ATOM 818 C C . LEU A 1 97 ? -11.765 6.901 -1.702 1.00 97.12 97 LEU A C 1
ATOM 820 O O . LEU A 1 97 ? -11.831 6.760 -0.482 1.00 97.12 97 LEU A O 1
ATOM 824 N N . GLN A 1 98 ? -12.800 6.620 -2.499 1.00 96.75 98 GLN A N 1
ATOM 825 C CA . GLN A 1 98 ? -14.057 6.048 -2.006 1.00 96.75 98 GLN A CA 1
ATOM 826 C C . GLN A 1 98 ? -13.888 4.605 -1.526 1.00 96.75 98 GLN A C 1
ATOM 828 O O . GLN A 1 98 ? -14.453 4.243 -0.494 1.00 96.75 98 GLN A O 1
ATOM 833 N N . GLN A 1 99 ? -13.111 3.795 -2.249 1.00 96.81 99 GLN A N 1
ATOM 834 C CA . GLN A 1 99 ? -12.804 2.427 -1.834 1.00 96.81 99 GLN A CA 1
ATOM 835 C C . GLN A 1 99 ? -12.039 2.415 -0.507 1.00 96.81 99 GLN A C 1
ATOM 837 O O . GLN A 1 99 ? -12.452 1.738 0.432 1.00 96.81 99 GLN A O 1
ATOM 842 N N . GLU A 1 100 ? -10.993 3.234 -0.391 1.00 97.31 100 GLU A N 1
ATOM 843 C CA . GLU A 1 100 ? -10.196 3.340 0.834 1.00 97.31 100 GLU A CA 1
ATOM 844 C C . GLU A 1 100 ? -11.034 3.831 2.027 1.00 97.31 100 GLU A C 1
ATOM 846 O O . GLU A 1 100 ? -10.928 3.324 3.148 1.00 97.31 100 GLU A O 1
ATOM 851 N N . LEU A 1 101 ? -11.948 4.780 1.784 1.00 97.50 101 LEU A N 1
ATOM 852 C CA . LEU A 1 101 ? -12.893 5.251 2.796 1.00 97.50 101 LEU A CA 1
ATOM 853 C C . LEU A 1 101 ? -13.767 4.107 3.324 1.00 97.50 101 LEU A C 1
ATOM 855 O O . LEU A 1 101 ? -13.928 3.989 4.539 1.00 97.50 101 LEU A O 1
ATOM 859 N N . ALA A 1 102 ? -14.315 3.271 2.439 1.00 97.12 102 ALA A N 1
ATOM 860 C CA . ALA A 1 102 ? -15.152 2.140 2.830 1.00 97.12 102 ALA A CA 1
ATOM 861 C C . ALA A 1 102 ? -14.369 1.118 3.673 1.00 97.12 102 ALA A C 1
ATOM 863 O O . ALA A 1 102 ? -14.831 0.727 4.748 1.00 97.12 102 ALA A O 1
ATOM 864 N N . LEU A 1 103 ? -13.147 0.766 3.255 1.00 97.00 103 LEU A N 1
ATOM 865 C CA . LEU A 1 103 ? -12.283 -0.171 3.984 1.00 97.00 103 LEU A CA 1
ATOM 866 C C . LEU A 1 103 ? -11.982 0.318 5.410 1.00 97.00 103 LEU A C 1
ATOM 868 O O . LEU A 1 103 ? -12.137 -0.426 6.385 1.00 97.00 103 LEU A O 1
ATOM 872 N N . HIS A 1 104 ? -11.623 1.594 5.570 1.00 97.25 104 HIS A N 1
ATOM 873 C CA . HIS A 1 104 ? -11.374 2.168 6.894 1.00 97.25 104 HIS A CA 1
ATOM 874 C C . HIS A 1 104 ? -12.640 2.302 7.750 1.00 97.25 104 HIS A C 1
ATOM 876 O O . HIS A 1 104 ? -12.565 2.193 8.978 1.00 97.25 104 HIS A O 1
ATOM 882 N N . GLN A 1 105 ? -13.812 2.517 7.142 1.00 97.81 105 GLN A N 1
ATOM 883 C CA . GLN A 1 105 ? -15.085 2.553 7.869 1.00 97.81 105 GLN A CA 1
ATOM 884 C C . GLN A 1 105 ? -15.394 1.187 8.481 1.00 97.81 105 GLN A C 1
ATOM 886 O O . GLN A 1 105 ? -15.691 1.104 9.677 1.00 97.81 105 GLN A O 1
ATOM 891 N N . GLU A 1 106 ? -15.262 0.120 7.694 1.00 97.12 106 GLU A N 1
ATOM 892 C CA . GLU A 1 106 ? -15.450 -1.255 8.159 1.00 97.12 106 GLU A CA 1
ATOM 893 C C . GLU A 1 106 ? -14.462 -1.607 9.280 1.00 97.12 106 GLU A C 1
ATOM 895 O O . GLU A 1 106 ? -14.865 -2.087 10.348 1.00 97.12 106 GLU A O 1
ATOM 900 N N . LYS A 1 107 ? -13.176 -1.271 9.099 1.00 96.69 107 LYS A N 1
ATOM 901 C CA . LYS A 1 107 ? -12.118 -1.489 10.101 1.00 96.69 107 LYS A CA 1
ATOM 902 C C . LYS A 1 107 ? -12.408 -0.741 11.405 1.00 96.69 107 LYS A C 1
ATOM 904 O O . LYS A 1 107 ? -12.289 -1.321 12.487 1.00 96.69 107 LYS A O 1
ATOM 909 N N . LEU A 1 108 ? -12.857 0.515 11.334 1.00 97.88 108 LEU A N 1
ATOM 910 C CA . LEU A 1 108 ? -13.222 1.305 12.513 1.00 97.88 108 LEU A CA 1
ATOM 911 C C . LEU A 1 108 ? -14.419 0.708 13.267 1.00 97.88 108 LEU A C 1
ATOM 913 O O . LEU A 1 108 ? -14.399 0.667 14.502 1.00 97.88 108 LEU A O 1
ATOM 917 N N . ILE A 1 109 ? -15.455 0.252 12.553 1.00 98.19 109 ILE A N 1
ATOM 918 C CA . ILE A 1 109 ? -16.626 -0.402 13.158 1.00 98.19 109 ILE A CA 1
ATOM 919 C C . ILE A 1 109 ? -16.183 -1.651 13.922 1.00 98.19 109 ILE A C 1
ATOM 921 O O . ILE A 1 109 ? -16.497 -1.787 15.109 1.00 98.19 109 ILE A O 1
ATOM 925 N N . HIS A 1 110 ? -15.390 -2.510 13.280 1.00 97.50 110 HIS A N 1
ATOM 926 C CA . HIS A 1 110 ? -14.862 -3.726 13.893 1.00 97.50 110 HIS A CA 1
ATOM 927 C C . HIS A 1 110 ? -14.028 -3.425 15.152 1.00 97.50 110 HIS A C 1
ATOM 929 O O . HIS A 1 110 ? -14.244 -4.028 16.206 1.00 97.50 110 HIS A O 1
ATOM 935 N N . LEU A 1 111 ? -13.114 -2.449 15.096 1.00 97.56 111 LEU A N 1
ATOM 936 C CA . LEU A 1 111 ? -12.273 -2.088 16.242 1.00 97.56 111 LEU A CA 1
ATOM 937 C C . LEU A 1 111 ? -13.082 -1.525 17.418 1.00 97.56 111 LEU A C 1
ATOM 939 O O . LEU A 1 111 ? -12.807 -1.868 18.570 1.00 97.56 111 LEU A O 1
ATOM 943 N N . LYS A 1 112 ? -14.101 -0.698 17.151 1.00 97.44 112 LYS A N 1
ATOM 944 C CA . LYS A 1 112 ? -14.999 -0.178 18.194 1.00 97.44 112 LYS A CA 1
ATOM 945 C C . LYS A 1 112 ? -15.781 -1.302 18.874 1.00 97.44 112 LYS A C 1
ATOM 947 O O . LYS A 1 112 ? -15.822 -1.343 20.102 1.00 97.44 112 LYS A O 1
ATOM 952 N N . GLN A 1 113 ? -16.332 -2.237 18.098 1.00 97.44 113 GLN A N 1
ATOM 953 C CA . GLN A 1 113 ? -17.011 -3.422 18.637 1.00 97.44 113 GLN A CA 1
ATOM 954 C C . GLN A 1 113 ? -16.059 -4.269 19.492 1.00 97.44 113 GLN A C 1
ATOM 956 O O . GLN A 1 113 ? -16.403 -4.678 20.608 1.00 97.44 113 GLN A O 1
ATOM 961 N N . ARG A 1 114 ? -14.826 -4.480 19.014 1.00 96.31 114 ARG A N 1
ATOM 962 C CA . ARG A 1 114 ? -13.805 -5.238 19.742 1.00 96.31 114 ARG A CA 1
ATOM 963 C C . ARG A 1 114 ? -13.436 -4.578 21.067 1.00 96.31 114 ARG A C 1
ATOM 965 O O . ARG A 1 114 ? -13.375 -5.278 22.072 1.00 96.31 114 ARG A O 1
ATOM 972 N N . LEU A 1 115 ? -13.258 -3.255 21.087 1.00 96.00 115 LEU A N 1
ATOM 973 C CA . LEU A 1 115 ? -12.975 -2.502 22.310 1.00 96.00 115 LEU A CA 1
ATOM 974 C C . LEU A 1 115 ? -14.076 -2.722 23.356 1.00 96.00 115 LEU A C 1
ATOM 976 O O . LEU A 1 115 ? -13.762 -3.065 24.491 1.00 96.00 115 LEU A O 1
ATOM 980 N N . THR A 1 116 ? -15.349 -2.598 22.962 1.00 94.19 116 THR A N 1
ATOM 981 C CA . THR A 1 116 ? -16.484 -2.797 23.882 1.00 94.19 116 THR A CA 1
ATOM 982 C C . THR A 1 116 ? -16.617 -4.235 24.380 1.00 94.19 116 THR A C 1
ATOM 984 O O . THR A 1 116 ? -17.020 -4.453 25.515 1.00 94.19 116 THR A O 1
ATOM 987 N N . THR A 1 117 ? -16.254 -5.220 23.553 1.00 94.12 117 THR A N 1
ATOM 988 C CA . THR A 1 117 ? -16.396 -6.644 23.898 1.00 94.12 117 THR A CA 1
ATOM 989 C C . THR A 1 117 ? -15.259 -7.134 24.795 1.00 94.12 117 THR A C 1
ATOM 991 O O . THR A 1 117 ? -15.485 -7.931 25.697 1.00 94.12 117 THR A O 1
ATOM 994 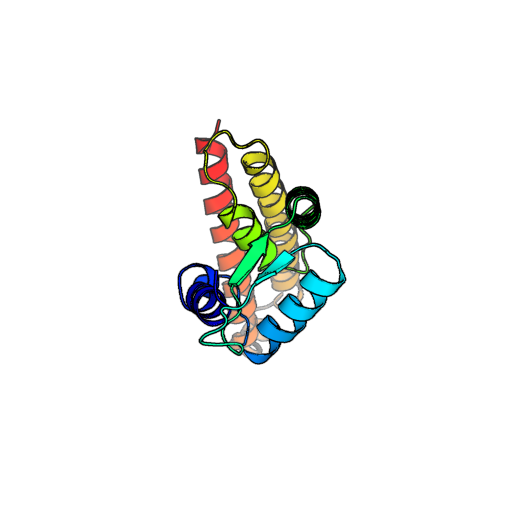N N . VAL A 1 118 ? -14.025 -6.687 24.537 1.00 93.25 118 VAL A N 1
ATOM 995 C CA . VAL A 1 118 ? -12.833 -7.122 25.287 1.00 93.25 118 VAL A CA 1
ATOM 996 C C . VAL A 1 118 ? -12.690 -6.361 26.606 1.00 93.25 118 VAL A C 1
ATOM 998 O O . VAL A 1 118 ? -12.193 -6.922 27.575 1.00 93.25 118 VAL A O 1
ATOM 1001 N N . PHE A 1 119 ? -13.130 -5.102 26.654 1.00 93.75 119 PHE A N 1
ATOM 1002 C CA . PHE A 1 119 ? -12.982 -4.214 27.808 1.00 93.75 119 PHE A CA 1
ATOM 1003 C C . PHE A 1 119 ? -14.347 -3.702 28.277 1.00 93.75 119 PHE A C 1
ATOM 1005 O O . PHE A 1 119 ? -14.617 -2.502 28.239 1.00 93.75 119 PHE A O 1
ATOM 1012 N N . ALA A 1 120 ? -15.220 -4.631 28.670 1.00 89.12 120 ALA A N 1
ATOM 1013 C CA . ALA A 1 120 ? -16.578 -4.318 29.117 1.00 89.12 120 ALA A CA 1
A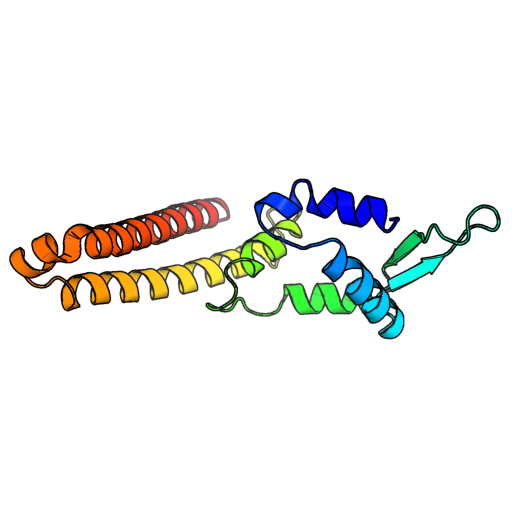TOM 1014 C C . ALA A 1 120 ? -16.625 -3.670 30.516 1.00 89.12 120 ALA A C 1
ATOM 1016 O O . ALA A 1 120 ? -17.580 -2.960 30.829 1.00 89.12 120 ALA A O 1
ATOM 1017 N N . ASP A 1 121 ? -15.602 -3.899 31.342 1.00 91.94 121 ASP A N 1
ATOM 1018 C CA . ASP A 1 121 ? -15.485 -3.378 32.703 1.00 91.94 121 ASP A CA 1
ATOM 1019 C C . ASP A 1 121 ? -14.080 -2.814 32.990 1.00 91.94 121 ASP A C 1
ATOM 1021 O O . ASP A 1 121 ? -13.095 -3.141 32.316 1.00 91.94 121 ASP A O 1
ATOM 1025 N N . GLU A 1 122 ? -13.995 -1.957 34.012 1.00 88.75 122 GLU A N 1
ATOM 1026 C CA . GLU A 1 122 ? -12.766 -1.233 34.355 1.00 88.75 122 GLU A CA 1
ATOM 1027 C C . GLU A 1 122 ? -11.675 -2.162 34.915 1.00 88.75 122 GLU A C 1
ATOM 1029 O O . GLU A 1 122 ? -10.497 -1.947 34.650 1.00 88.75 122 GLU A O 1
ATOM 1034 N N . ALA A 1 123 ? -12.037 -3.255 35.597 1.00 92.00 123 ALA A N 1
ATOM 1035 C CA . ALA A 1 123 ? -11.058 -4.196 36.142 1.00 92.00 123 ALA A CA 1
ATOM 1036 C C . ALA A 1 123 ? -10.350 -4.985 35.028 1.00 92.00 123 ALA A C 1
ATOM 1038 O O . ALA A 1 123 ? -9.134 -5.186 35.072 1.00 92.00 123 ALA A O 1
ATOM 1039 N N . THR A 1 124 ? -11.085 -5.400 33.993 1.00 89.69 124 THR A N 1
ATOM 1040 C CA . THR A 1 124 ? -10.518 -6.048 32.803 1.00 89.69 124 THR A CA 1
ATOM 1041 C C . THR A 1 124 ? -9.581 -5.102 32.055 1.00 89.69 124 THR A C 1
ATOM 1043 O O . THR A 1 124 ? -8.507 -5.520 31.610 1.00 89.69 124 THR A O 1
ATOM 1046 N N . LYS A 1 125 ? -9.960 -3.822 31.947 1.00 90.56 125 LYS A N 1
ATOM 1047 C CA . LYS A 1 125 ? -9.129 -2.765 31.362 1.00 90.56 125 LYS A CA 1
ATOM 1048 C C . LYS A 1 125 ? -7.847 -2.543 32.157 1.00 90.56 125 LYS A C 1
ATOM 1050 O O . LYS A 1 125 ? -6.780 -2.576 31.548 1.00 90.56 125 LYS A O 1
ATOM 1055 N N . ASP A 1 126 ? -7.926 -2.370 33.470 1.00 92.38 126 ASP A N 1
ATOM 1056 C CA . ASP A 1 126 ? -6.760 -2.090 34.315 1.00 92.38 126 ASP A CA 1
ATOM 1057 C C . ASP A 1 126 ? -5.765 -3.259 34.313 1.00 92.38 126 ASP A C 1
ATOM 1059 O O . ASP A 1 126 ? -4.559 -3.057 34.163 1.00 92.38 126 ASP A O 1
ATOM 1063 N N . ASN A 1 127 ? -6.268 -4.497 34.344 1.00 94.62 127 ASN A N 1
ATOM 1064 C CA . ASN A 1 127 ? -5.435 -5.702 34.282 1.00 94.62 127 ASN A CA 1
ATOM 1065 C C . ASN A 1 127 ? -4.804 -5.956 32.900 1.00 94.62 127 ASN A C 1
ATOM 1067 O O . ASN A 1 127 ? -3.887 -6.766 32.785 1.00 94.62 127 ASN A O 1
ATOM 1071 N N . ASN A 1 128 ? -5.274 -5.284 31.843 1.00 94.50 128 ASN A N 1
ATOM 1072 C CA . ASN A 1 128 ? -4.812 -5.474 30.462 1.00 94.50 128 ASN A CA 1
ATOM 1073 C C . ASN A 1 128 ? -4.570 -4.130 29.753 1.00 94.50 128 ASN A C 1
ATOM 1075 O O . ASN A 1 128 ? -4.796 -3.990 28.545 1.00 94.50 128 ASN A O 1
ATOM 1079 N N . TYR A 1 129 ? -4.103 -3.127 30.499 1.00 94.69 129 TYR A N 1
ATOM 1080 C CA . TYR A 1 129 ? -4.110 -1.735 30.049 1.00 94.69 129 TYR A CA 1
ATOM 1081 C C . TYR A 1 129 ? -3.305 -1.502 28.761 1.00 94.69 129 TYR A C 1
ATOM 1083 O O . TYR A 1 129 ? -3.737 -0.759 27.884 1.00 94.69 129 TYR A O 1
ATOM 1091 N N . GLY A 1 130 ? -2.184 -2.206 28.568 1.00 97.25 130 GLY A N 1
ATOM 1092 C CA . GLY A 1 130 ? -1.416 -2.138 27.318 1.00 97.25 130 GLY A CA 1
ATOM 1093 C C . GLY A 1 130 ? -2.225 -2.563 26.085 1.00 97.25 130 GLY A C 1
ATOM 1094 O O . GLY A 1 130 ? -2.199 -1.885 25.059 1.00 97.25 130 GLY A O 1
ATOM 1095 N N . HIS A 1 131 ? -3.010 -3.639 26.189 1.00 95.88 131 HIS A N 1
ATOM 1096 C CA . HIS A 1 131 ? -3.888 -4.092 25.107 1.00 95.88 131 HIS A CA 1
ATOM 1097 C C . HIS A 1 131 ? -5.025 -3.088 24.858 1.00 95.88 131 HIS A C 1
ATOM 1099 O O . HIS A 1 131 ? -5.345 -2.790 23.705 1.00 95.88 131 HIS A O 1
ATOM 1105 N N . HIS A 1 132 ? -5.574 -2.495 25.922 1.00 96.75 132 HIS A N 1
ATOM 1106 C CA . HIS A 1 132 ? -6.553 -1.416 25.799 1.00 96.75 132 HIS A CA 1
ATOM 1107 C C . HIS A 1 132 ? -5.982 -0.222 25.017 1.00 96.75 132 HIS A C 1
ATOM 1109 O O . HIS A 1 132 ? -6.614 0.259 24.075 1.00 96.75 132 HIS A O 1
ATOM 1115 N N . LEU A 1 133 ? -4.762 0.214 25.353 1.00 97.25 133 LEU A N 1
ATOM 1116 C CA . LEU A 1 133 ? -4.075 1.305 24.658 1.00 97.25 133 LEU A CA 1
ATOM 1117 C C . LEU A 1 133 ? -3.817 0.986 23.180 1.00 97.25 133 LEU A C 1
ATOM 1119 O O . LEU A 1 133 ? -3.994 1.862 22.336 1.00 97.25 133 LEU A O 1
ATOM 1123 N N . ILE A 1 134 ? -3.457 -0.257 22.842 1.00 97.44 134 ILE A N 1
ATOM 1124 C CA . ILE A 1 134 ? -3.263 -0.680 21.445 1.00 97.44 134 ILE A CA 1
ATOM 1125 C C . ILE A 1 134 ? -4.570 -0.561 20.647 1.00 97.44 134 ILE A C 1
ATOM 1127 O O . ILE A 1 134 ? -4.559 0.018 19.559 1.00 97.44 134 ILE A O 1
ATOM 1131 N N . LEU A 1 135 ? -5.703 -1.041 21.181 1.00 96.88 135 LEU A N 1
ATOM 1132 C CA . LEU A 1 135 ? -6.997 -0.904 20.497 1.00 96.88 135 LEU A CA 1
ATOM 1133 C C . LEU A 1 135 ? -7.432 0.559 20.371 1.00 96.88 135 LEU A C 1
ATOM 1135 O O . LEU A 1 135 ? -7.919 0.962 19.316 1.00 96.88 135 LEU A O 1
ATOM 1139 N N . LYS A 1 136 ? -7.235 1.371 21.416 1.00 97.19 136 LYS A N 1
ATOM 1140 C CA . LYS A 1 136 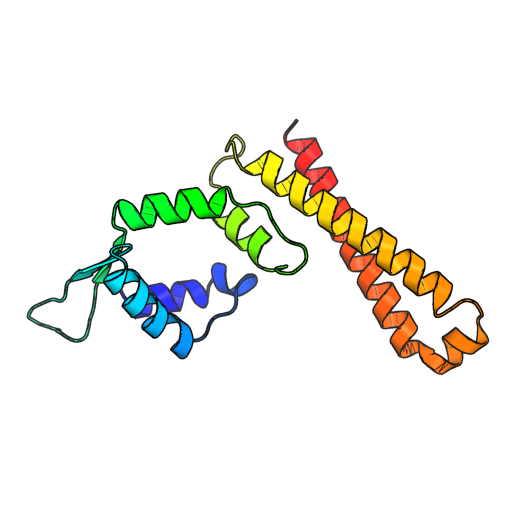? -7.539 2.810 21.378 1.00 97.19 136 LYS A CA 1
ATOM 1141 C C . LYS A 1 136 ? -6.708 3.528 20.316 1.00 97.19 136 LYS A C 1
ATOM 1143 O O . LYS A 1 136 ? -7.280 4.229 19.486 1.00 97.19 136 LYS A O 1
ATOM 1148 N N . ARG A 1 137 ? -5.397 3.278 20.274 1.00 98.31 137 ARG A N 1
ATOM 1149 C CA . ARG A 1 137 ? -4.498 3.828 19.250 1.00 98.31 137 ARG A CA 1
ATOM 1150 C C . ARG A 1 137 ? -4.912 3.403 17.840 1.00 98.31 137 ARG A C 1
ATOM 1152 O O . ARG A 1 137 ? -4.873 4.221 16.926 1.00 98.31 137 ARG A O 1
ATOM 1159 N N . ALA A 1 138 ? -5.329 2.149 17.653 1.00 97.69 138 ALA A N 1
ATOM 1160 C CA . ALA A 1 138 ? -5.832 1.678 16.364 1.00 97.69 138 ALA A CA 1
ATOM 1161 C C . ALA A 1 138 ? -7.101 2.441 15.943 1.00 97.69 138 ALA A C 1
ATOM 1163 O O . ALA A 1 138 ? -7.161 2.950 14.831 1.00 97.69 138 ALA A O 1
ATOM 1164 N N . ILE A 1 139 ? -8.073 2.606 16.847 1.00 98.31 139 ILE A N 1
ATOM 1165 C CA . ILE A 1 139 ? -9.299 3.386 16.595 1.00 98.31 139 ILE A CA 1
ATOM 1166 C C . ILE A 1 139 ? -8.979 4.837 16.214 1.00 98.31 139 ILE A C 1
ATOM 1168 O O . ILE A 1 139 ? -9.594 5.378 15.294 1.00 98.31 139 ILE A O 1
ATOM 1172 N N . GLU A 1 140 ? -8.032 5.471 16.906 1.00 98.50 140 GLU A N 1
ATOM 1173 C CA . GLU A 1 140 ? -7.596 6.837 16.598 1.00 98.50 140 GLU A CA 1
ATOM 1174 C C . GLU A 1 140 ? -6.975 6.935 15.201 1.00 98.50 140 GLU A C 1
ATOM 1176 O O . GLU A 1 140 ? -7.322 7.846 14.449 1.00 98.50 140 GLU A O 1
ATOM 1181 N N . ARG A 1 141 ? -6.134 5.969 14.806 1.00 97.56 141 ARG A N 1
ATOM 1182 C CA . ARG A 1 141 ? -5.567 5.910 13.451 1.00 97.56 141 ARG A CA 1
ATOM 1183 C C . ARG A 1 141 ? -6.654 5.823 12.381 1.00 97.56 141 ARG A C 1
ATOM 1185 O O . ARG A 1 141 ? -6.669 6.652 11.478 1.00 97.56 141 ARG A O 1
ATOM 1192 N N . GLU A 1 142 ? -7.589 4.880 12.505 1.00 97.69 142 GLU A N 1
ATOM 1193 C CA . GLU A 1 142 ? -8.664 4.731 11.512 1.00 97.69 142 GLU A CA 1
ATOM 1194 C C . GLU A 1 142 ? -9.563 5.983 11.466 1.00 97.69 142 GLU A C 1
ATOM 1196 O O . GLU A 1 142 ? -9.954 6.446 10.399 1.00 97.69 142 GLU A O 1
ATOM 1201 N N . THR A 1 143 ? -9.839 6.599 12.621 1.00 98.25 143 THR A N 1
ATOM 1202 C CA . THR A 1 143 ? -10.614 7.851 12.694 1.00 98.25 143 THR A CA 1
ATOM 1203 C C . THR A 1 143 ? -9.911 8.997 11.959 1.00 98.25 143 THR A C 1
ATOM 1205 O O . THR A 1 143 ? -10.560 9.774 11.251 1.00 98.25 143 THR A O 1
ATOM 1208 N N . ASN A 1 144 ? -8.588 9.100 12.093 1.00 98.25 144 ASN A N 1
ATOM 1209 C CA . ASN A 1 144 ? -7.793 10.110 11.398 1.00 98.25 144 ASN A CA 1
ATOM 1210 C C . ASN A 1 144 ? -7.767 9.874 9.883 1.00 98.25 144 ASN A C 1
ATOM 1212 O O . ASN A 1 144 ? -7.958 10.831 9.130 1.00 98.25 144 ASN A O 1
ATOM 1216 N N . ASN A 1 145 ? -7.628 8.621 9.439 1.00 96.56 145 ASN A N 1
ATOM 1217 C CA . ASN A 1 145 ? -7.689 8.273 8.017 1.00 96.56 145 ASN A CA 1
ATOM 1218 C C . ASN A 1 145 ? -9.039 8.662 7.406 1.00 96.56 145 ASN A C 1
ATOM 1220 O O . ASN A 1 145 ? -9.081 9.375 6.404 1.00 96.56 145 ASN A O 1
ATOM 1224 N N . LEU A 1 146 ? -10.151 8.307 8.060 1.00 98.19 146 LEU A N 1
ATOM 1225 C CA . LEU A 1 146 ? -11.491 8.698 7.611 1.00 98.19 146 LEU A CA 1
ATOM 1226 C C . LEU A 1 146 ? -11.672 10.216 7.544 1.00 98.19 146 LEU A C 1
ATOM 1228 O O . LEU A 1 146 ? -12.295 10.725 6.610 1.00 98.19 146 LEU A O 1
ATOM 1232 N N . SER A 1 147 ? -11.121 10.948 8.516 1.00 98.44 147 SER A N 1
ATOM 1233 C CA . SER A 1 147 ? -11.148 12.414 8.535 1.00 98.44 147 SER A CA 1
ATOM 1234 C C . SER A 1 147 ? -10.422 13.002 7.325 1.00 98.44 147 SER A C 1
ATOM 1236 O O . SER A 1 147 ? -10.952 13.909 6.680 1.00 98.44 147 SER A O 1
ATOM 1238 N N . TRP A 1 148 ? -9.238 12.482 6.992 1.00 98.19 148 TRP A N 1
ATOM 1239 C CA . TRP A 1 148 ? -8.484 12.913 5.816 1.00 98.19 148 TRP A CA 1
ATOM 1240 C C . TRP A 1 148 ? -9.225 12.567 4.518 1.00 98.19 148 TRP A C 1
ATOM 1242 O O . TRP A 1 148 ? -9.499 13.473 3.735 1.00 98.19 148 TRP A O 1
ATOM 1252 N N . LEU A 1 149 ? -9.651 11.312 4.339 1.00 98.00 149 LEU A N 1
ATOM 1253 C CA . LEU A 1 149 ? -10.361 10.842 3.139 1.00 98.00 149 LEU A CA 1
ATOM 1254 C C . LEU A 1 149 ? -11.634 11.648 2.872 1.00 98.00 149 LEU A C 1
ATOM 1256 O O . LEU A 1 149 ? -11.849 12.132 1.763 1.00 98.00 149 LEU A O 1
ATOM 1260 N N . THR A 1 150 ? -12.447 11.866 3.909 1.00 98.06 150 THR A N 1
ATOM 1261 C CA . THR A 1 150 ? -13.693 12.637 3.798 1.00 98.06 150 THR A CA 1
ATOM 1262 C C . THR A 1 150 ? -13.418 14.083 3.385 1.00 98.06 150 THR A C 1
ATOM 1264 O O . THR A 1 150 ? -14.089 14.615 2.502 1.00 98.06 150 THR A O 1
ATOM 1267 N N . LYS A 1 151 ? -12.412 14.731 3.992 1.00 98.12 151 LYS A N 1
ATOM 1268 C CA . LYS A 1 151 ? -12.029 16.110 3.644 1.00 98.12 151 LYS A CA 1
ATOM 1269 C C . LYS A 1 151 ? -11.474 16.205 2.227 1.00 98.12 151 LYS A C 1
ATOM 1271 O O . LYS A 1 151 ? -11.765 17.179 1.540 1.00 98.12 151 LYS A O 1
ATOM 1276 N N . THR A 1 152 ? -10.679 15.229 1.800 1.00 97.12 152 THR A N 1
ATOM 1277 C CA . THR A 1 152 ? -10.105 15.182 0.452 1.00 97.12 152 THR A CA 1
ATOM 1278 C C . THR A 1 152 ? -11.202 15.006 -0.592 1.00 97.12 152 THR A C 1
ATOM 1280 O O . THR A 1 152 ? -11.290 15.824 -1.503 1.00 97.12 152 THR A O 1
ATOM 1283 N N . LEU A 1 153 ? -12.106 14.038 -0.413 1.00 96.31 153 LEU A N 1
ATOM 1284 C CA . LEU A 1 153 ? -13.258 13.832 -1.299 1.00 96.31 153 LEU A CA 1
ATOM 1285 C C . LEU A 1 153 ? -14.157 15.072 -1.384 1.00 96.31 153 LEU A C 1
ATOM 1287 O O . LEU A 1 153 ? -14.543 15.480 -2.475 1.00 96.31 153 LEU A O 1
ATOM 1291 N N . ALA A 1 154 ? -14.440 15.725 -0.253 1.00 96.12 154 ALA A N 1
ATOM 1292 C CA . ALA A 1 154 ? -15.244 16.947 -0.233 1.00 96.12 154 ALA A CA 1
ATOM 1293 C C . ALA A 1 154 ? -14.613 18.105 -1.023 1.00 96.12 154 ALA A C 1
ATOM 1295 O O . ALA A 1 154 ? -15.333 18.976 -1.496 1.00 96.12 154 ALA A O 1
ATOM 1296 N N . ARG A 1 155 ? -13.281 18.124 -1.164 1.00 94.25 155 ARG A N 1
ATOM 1297 C CA . ARG A 1 155 ? -12.556 19.121 -1.961 1.00 94.25 155 ARG A CA 1
ATOM 1298 C C . ARG A 1 155 ? -12.490 18.781 -3.439 1.00 94.25 155 ARG A C 1
ATOM 1300 O O . ARG A 1 155 ? -12.015 19.639 -4.172 1.00 94.25 155 ARG A O 1
ATOM 1307 N N . LEU A 1 156 ? -12.836 17.565 -3.866 1.00 89.88 156 LEU A N 1
ATOM 1308 C CA . LEU A 1 156 ? -12.866 17.171 -5.281 1.00 89.88 156 LEU A CA 1
ATOM 1309 C C . LEU A 1 156 ? -14.193 17.539 -5.954 1.00 89.88 156 LEU A C 1
ATOM 1311 O O . LEU A 1 156 ? -14.190 17.821 -7.152 1.00 89.88 156 LEU A O 1
ATOM 1315 N N . ASN A 1 157 ? -15.272 17.577 -5.167 1.00 65.38 157 ASN A N 1
ATOM 1316 C CA . ASN A 1 157 ? -16.612 17.998 -5.581 1.00 65.38 157 ASN A CA 1
ATOM 1317 C C . ASN A 1 157 ? -16.743 19.514 -5.767 1.00 65.38 157 ASN A C 1
ATOM 1319 O O . ASN A 1 157 ? -15.979 20.269 -5.120 1.00 65.38 157 ASN A O 1
#

Organism: NCBI:txid1423738

Secondary structure (DSSP, 8-state):
-BHHHHHHHHHTGGGGT----HHHHHHHHHHHHHTTSEEEEE-SS-TT-EEEEE-HHHHHHHHHHHTSPP-TT-TTHHHHHHHT--STT-TTHHHHHHHHHHHHHHHHHHHHHHHHHH-SSHHHHHHTHHHHHHHHHHHHHHHHHHHHHHHHHHTT-

Foldseek 3Di:
DWLVVVVVVCVPPVVVQDDDDSVRSPVVVVVCVVVVQKDWDDDPVDPPIIDIDGDPVVVVVVVVLLPDADDLVCSSVLVVSVVPDDDLPPPSVLVSLVRQLVSLVVVLVVLVVVLCVQPVDPVSCVVPVVVNVVSVVSNVVSVVSNVVSVVSSVVSD

InterPro domains:
  IPR005149 Transcription regulator PadR, N-terminal [PF03551] (2-64)
  IPR018309 Transcription regulator PadR, C-terminal [PF10400] (76-156)
  IPR036388 Winged helix-like DNA-binding domain superfamily [G3DSA:1.10.10.10] (1-71)
  IPR036390 Winged helix DNA-binding domain superfamily [SSF46785] (1-156)

pLDDT: mean 93.33, std 5.32, range [65.38, 98.5]

Sequence (157 aa):
MTGSEIDTEFQNDIGEFWQTTHSQIYPELKRMVADDWISFETTEQDKKKKWYYLQPLGESELQQWLKTPLTANTDEEFPLKLFFIQYRDDALLTNLLQQELALHQEKLIHLKQRLTTVFADEATKDNNYGHHLILKRAIERETNNLSWLTKTLARLN

Radius of gyration: 21.33 Å; chains: 1; bounding box: 49×32×61 Å